Protein AF-A0A350IL59-F1 (afdb_monomer)

pLDDT: mean 95.17, std 7.19, range [57.0, 98.94]

Secondary structure (DSSP, 8-state):
-HHHHHHHHHHHHHHHHSTTSHHHHHHHHHHHHHHHHTT-HHHHHHHHHHHHHH-S-HHHHHHHHHHHHHHHHHTT-HHHHHHHHHHHHHH-TT-TTHHHHHHHHHHHHHHHHT-HHHHHHHHHHHHHH-TTSHHHHHHHHHHHHHHH--

Solvent-accessible surface area (backbone atoms only — not comparable to full-atom values): 7509 Å² total; per-residue (Å²): 112,72,68,61,53,57,49,45,56,51,25,54,51,44,25,67,77,35,53,79,41,74,67,8,44,52,23,36,49,53,48,18,52,49,26,49,74,68,70,36,49,69,62,15,35,56,39,24,52,49,41,39,70,62,48,87,48,64,61,58,18,31,42,24,35,38,53,39,16,52,47,24,50,74,68,66,37,32,69,60,14,37,58,34,20,49,51,30,58,73,75,34,72,82,36,84,66,43,26,56,52,23,43,53,51,32,19,49,28,27,46,77,71,65,43,51,67,62,15,42,54,40,24,52,54,44,30,73,76,37,53,84,46,74,61,11,47,50,26,48,54,52,38,55,53,61,67,70,76,110

Radius of gyration: 16.96 Å; Cα contacts (8 Å, |Δi|>4): 200; chains: 1; bounding box: 43×30×46 Å

Mean predicted aligned error: 3.56 Å

Foldseek 3Di:
DVVLVVLLVVLVVQCVVPVQDPSNLVSLQSNLVVCVVVLVLVSNLVSLVSQLVRYPDLLSNLVSLLSNLVSCVVVLVLVSSLVSLVCCVVPPVPNVPSNLSSLLSNLVSCVSVVVNVSSLVSLVVSCVVCVPDPSNVSSVVSNVVSVVVD

Structure (mmCIF, N/CA/C/O backbone):
data_AF-A0A350IL59-F1
#
_entry.id   AF-A0A350IL59-F1
#
loop_
_atom_site.group_PDB
_atom_site.id
_atom_site.type_symbol
_atom_site.label_atom_id
_atom_site.label_alt_id
_atom_site.label_comp_id
_atom_site.label_asym_id
_atom_site.label_entity_id
_atom_site.label_seq_id
_atom_site.pdbx_PDB_ins_code
_atom_site.Cartn_x
_atom_site.Cartn_y
_atom_site.Cartn_z
_atom_site.occupancy
_atom_site.B_iso_or_equiv
_atom_site.auth_seq_id
_atom_site.auth_comp_id
_atom_site.auth_asym_id
_atom_site.auth_atom_id
_atom_site.pdbx_PDB_model_num
ATOM 1 N N . MET A 1 1 ? 22.491 15.090 -8.558 1.00 58.50 1 MET A N 1
ATOM 2 C CA . MET A 1 1 ? 21.397 15.292 -9.540 1.00 58.50 1 MET A CA 1
ATOM 3 C C . MET A 1 1 ? 21.700 14.652 -10.894 1.00 58.50 1 MET A C 1
ATOM 5 O O . MET A 1 1 ? 20.841 13.929 -11.378 1.00 58.50 1 MET A O 1
ATOM 9 N N . ASN A 1 2 ? 22.893 14.837 -11.480 1.00 63.28 2 ASN A N 1
ATOM 10 C CA . ASN A 1 2 ? 23.221 14.28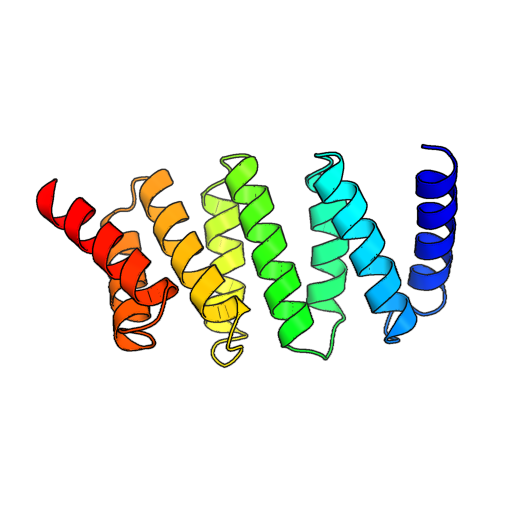0 -12.804 1.00 63.28 2 ASN A CA 1
ATOM 11 C C . ASN A 1 2 ? 23.242 12.732 -12.841 1.00 63.28 2 ASN A C 1
ATOM 13 O O . ASN A 1 2 ? 22.681 12.118 -13.745 1.00 63.28 2 ASN A O 1
ATOM 17 N N . ASP A 1 3 ? 23.787 12.093 -11.801 1.00 71.25 3 ASP A N 1
ATOM 18 C CA . ASP A 1 3 ? 23.877 10.623 -11.738 1.00 71.25 3 ASP A CA 1
ATOM 19 C C . ASP A 1 3 ? 22.516 9.945 -11.530 1.00 71.25 3 ASP A C 1
ATOM 21 O O . ASP A 1 3 ? 22.265 8.855 -12.046 1.00 71.25 3 ASP A O 1
ATOM 25 N N . THR A 1 4 ? 21.601 10.607 -10.815 1.00 75.12 4 THR A N 1
ATOM 26 C CA . THR A 1 4 ? 20.247 10.101 -10.548 1.00 75.12 4 THR A CA 1
ATOM 27 C C . THR A 1 4 ? 19.398 10.086 -11.817 1.00 75.12 4 THR A C 1
ATOM 29 O O . THR A 1 4 ? 18.714 9.100 -12.077 1.00 75.12 4 THR A O 1
ATOM 32 N N . LEU A 1 5 ? 19.474 11.143 -12.635 1.00 73.56 5 LEU A N 1
ATOM 33 C CA . LEU A 1 5 ? 18.749 11.220 -13.907 1.00 73.56 5 LEU A CA 1
ATOM 34 C C . LEU A 1 5 ? 19.283 10.197 -14.914 1.00 73.56 5 LEU A C 1
ATOM 36 O O . LEU A 1 5 ? 18.502 9.432 -15.477 1.00 73.56 5 LEU A O 1
ATOM 40 N N . ARG A 1 6 ? 20.613 10.088 -15.044 1.00 77.38 6 ARG A N 1
ATOM 41 C CA . ARG A 1 6 ? 21.250 9.075 -15.901 1.00 77.38 6 ARG A CA 1
ATOM 42 C C . ARG A 1 6 ? 20.878 7.647 -15.489 1.00 77.38 6 ARG A C 1
ATOM 44 O O . ARG A 1 6 ? 20.658 6.795 -16.346 1.00 77.38 6 ARG A O 1
ATOM 51 N N . SER A 1 7 ? 20.767 7.391 -14.185 1.00 84.69 7 SER A N 1
ATOM 52 C CA . SER A 1 7 ? 20.328 6.091 -13.665 1.00 84.69 7 SER A CA 1
ATOM 53 C C . SER A 1 7 ? 18.871 5.786 -14.021 1.00 84.69 7 SER A C 1
ATOM 55 O O . SER A 1 7 ? 18.546 4.647 -14.347 1.00 84.69 7 SER A O 1
ATOM 57 N N . ILE A 1 8 ? 17.988 6.789 -14.003 1.00 92.81 8 ILE A N 1
ATOM 58 C CA . ILE A 1 8 ? 16.568 6.603 -14.324 1.00 92.81 8 ILE A CA 1
ATOM 59 C C . ILE A 1 8 ? 16.342 6.278 -15.795 1.00 92.81 8 ILE A C 1
ATOM 61 O O . ILE A 1 8 ? 15.519 5.414 -16.094 1.00 92.81 8 ILE A O 1
ATOM 65 N N . ASP A 1 9 ? 17.079 6.903 -16.709 1.00 93.50 9 ASP A N 1
ATOM 66 C CA . ASP A 1 9 ? 16.957 6.581 -18.133 1.00 93.50 9 ASP A CA 1
ATOM 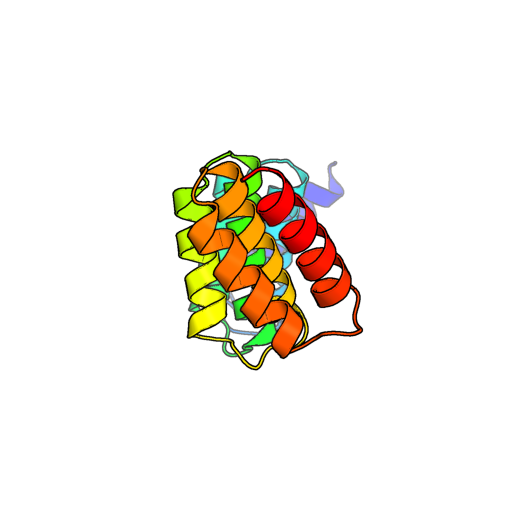67 C C . ASP A 1 9 ? 17.441 5.159 -18.438 1.00 93.50 9 ASP A C 1
ATOM 69 O O . ASP A 1 9 ? 16.785 4.436 -19.192 1.00 93.50 9 ASP A O 1
ATOM 73 N N . LEU A 1 10 ? 18.507 4.706 -17.768 1.00 94.81 10 LEU A N 1
ATOM 74 C CA . LEU A 1 10 ? 18.943 3.312 -17.845 1.00 94.81 10 LEU A CA 1
ATOM 75 C C . LEU A 1 10 ? 17.872 2.354 -17.305 1.00 94.81 10 LEU A C 1
ATOM 77 O O . LEU A 1 10 ? 17.539 1.371 -17.965 1.00 94.81 10 LEU A O 1
ATOM 81 N N . TYR A 1 11 ? 17.282 2.645 -16.142 1.00 96.69 11 TYR A N 1
ATOM 82 C CA . TYR A 1 11 ? 16.212 1.808 -15.597 1.00 96.69 11 TYR A CA 1
ATOM 83 C C . TYR A 1 11 ? 14.984 1.765 -16.512 1.00 96.69 11 TYR A C 1
ATOM 85 O O . TYR A 1 11 ? 14.384 0.703 -16.669 1.00 96.69 11 TYR A O 1
ATOM 93 N N . LYS A 1 12 ? 14.625 2.880 -17.161 1.00 96.75 12 LYS A N 1
ATOM 94 C CA . LYS A 1 12 ? 13.539 2.916 -18.155 1.00 96.75 12 LYS A CA 1
ATOM 95 C C . LYS A 1 12 ? 13.836 2.043 -19.370 1.00 96.75 12 LYS A C 1
ATOM 97 O O . LYS A 1 12 ? 12.916 1.414 -19.881 1.00 96.75 12 LYS A O 1
ATOM 102 N N . ALA A 1 13 ? 15.079 2.008 -19.848 1.00 97.00 13 ALA A N 1
ATOM 103 C CA . ALA A 1 13 ? 15.464 1.122 -20.944 1.00 97.00 13 ALA A CA 1
ATOM 104 C C . ALA A 1 13 ? 15.321 -0.351 -20.527 1.00 97.00 13 ALA A C 1
ATOM 106 O O . ALA A 1 13 ? 14.590 -1.103 -21.168 1.00 97.00 13 ALA A O 1
ATOM 107 N N . VAL A 1 14 ? 15.902 -0.725 -19.381 1.00 97.25 14 VAL A N 1
ATOM 108 C CA . VAL A 1 14 ? 15.857 -2.099 -18.851 1.00 97.25 14 VAL A CA 1
ATOM 109 C C . VAL A 1 14 ? 14.423 -2.571 -18.593 1.00 97.25 14 VAL A C 1
ATOM 111 O O . VAL A 1 14 ? 14.071 -3.695 -18.943 1.00 97.25 14 VAL A O 1
ATOM 114 N N . SER A 1 15 ? 13.564 -1.724 -18.017 1.00 96.69 15 SER A N 1
ATOM 115 C CA . SER A 1 15 ? 12.172 -2.093 -17.726 1.00 96.69 15 SER A CA 1
ATOM 116 C C . SER A 1 15 ? 11.301 -2.251 -18.975 1.00 96.69 15 SER A C 1
ATOM 118 O O . SER A 1 15 ? 10.257 -2.902 -18.905 1.00 96.69 15 SER A O 1
ATOM 120 N N . ARG A 1 16 ? 11.703 -1.660 -20.108 1.00 96.31 16 ARG A N 1
ATOM 121 C CA . ARG A 1 16 ? 11.040 -1.826 -21.410 1.00 96.31 16 ARG A CA 1
ATOM 122 C C . ARG A 1 16 ? 11.542 -3.053 -22.155 1.00 96.31 16 ARG A C 1
ATOM 124 O O . ARG A 1 16 ? 10.736 -3.739 -22.768 1.00 96.31 16 ARG A O 1
ATOM 131 N N . GLU A 1 17 ? 12.843 -3.312 -22.102 1.00 97.56 17 GLU A N 1
ATOM 132 C CA . GLU A 1 17 ? 13.470 -4.429 -22.810 1.00 97.56 17 GLU A CA 1
ATOM 133 C C . GLU A 1 17 ? 13.192 -5.775 -22.125 1.00 97.56 17 GLU A C 1
ATOM 135 O O . GLU A 1 17 ? 12.954 -6.773 -22.799 1.00 97.56 17 GLU A O 1
ATOM 140 N N . PHE A 1 18 ? 13.125 -5.796 -20.788 1.00 96.00 18 PHE A N 1
ATOM 141 C CA . PHE A 1 18 ? 12.973 -7.029 -20.006 1.00 96.00 18 PHE A CA 1
ATOM 142 C C . PHE A 1 18 ? 11.792 -6.995 -19.016 1.00 96.00 18 PHE A C 1
ATOM 144 O O . PHE A 1 18 ? 11.980 -7.316 -17.838 1.00 96.00 18 PHE A O 1
ATOM 151 N N . PRO A 1 19 ? 10.570 -6.629 -19.445 1.00 94.50 19 PRO A N 1
ATOM 152 C CA . PRO A 1 19 ? 9.501 -6.116 -18.579 1.00 94.50 19 PRO A CA 1
ATOM 153 C C . P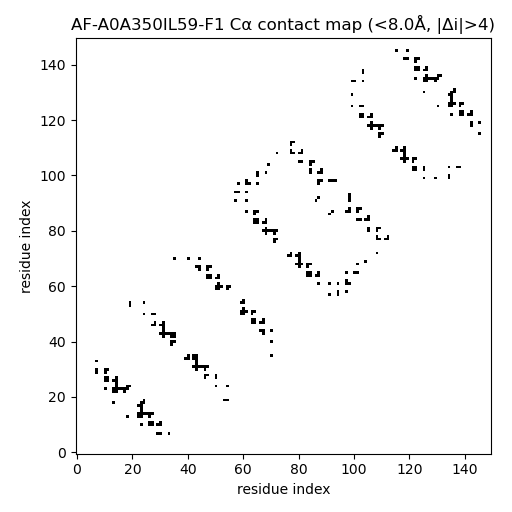RO A 1 19 ? 9.051 -7.050 -17.451 1.00 94.50 19 PRO A C 1
ATOM 155 O O . PRO A 1 19 ? 8.682 -6.559 -16.388 1.00 94.50 19 PRO A O 1
ATOM 158 N N . THR A 1 20 ? 9.094 -8.365 -17.658 1.00 94.81 20 THR A N 1
ATOM 159 C CA . THR A 1 20 ? 8.640 -9.381 -16.690 1.00 94.81 20 THR A CA 1
ATOM 160 C C . THR A 1 20 ? 9.786 -10.135 -16.017 1.00 94.81 20 THR A C 1
ATOM 162 O O . THR A 1 20 ? 9.552 -11.005 -15.184 1.00 94.81 20 THR A O 1
ATOM 165 N N . THR A 1 21 ? 11.037 -9.821 -16.363 1.00 96.81 21 THR A N 1
ATOM 166 C CA . THR A 1 21 ? 12.206 -10.445 -15.729 1.00 96.81 21 THR A CA 1
ATOM 167 C C . THR A 1 21 ? 12.496 -9.793 -14.375 1.00 96.81 21 THR A C 1
ATOM 169 O O . THR A 1 21 ? 12.180 -8.613 -14.197 1.00 96.81 21 THR A O 1
ATOM 172 N N . PRO A 1 22 ? 13.204 -10.470 -13.452 1.00 96.31 22 PRO A N 1
ATOM 173 C CA . PRO A 1 22 ? 13.635 -9.852 -12.197 1.00 96.31 22 PRO A CA 1
ATOM 174 C C . PRO A 1 22 ? 14.388 -8.524 -12.391 1.00 96.31 22 PRO A C 1
ATOM 176 O O . PRO A 1 22 ? 14.200 -7.586 -11.616 1.00 96.31 22 PRO A O 1
ATOM 179 N N . TYR A 1 23 ? 15.187 -8.397 -13.458 1.00 94.81 23 TYR A N 1
ATOM 180 C CA . TYR A 1 23 ? 15.905 -7.162 -13.784 1.00 94.81 23 TYR A CA 1
ATOM 181 C C . TYR A 1 23 ? 14.964 -6.027 -14.198 1.00 94.81 23 TYR A C 1
ATOM 183 O O . TYR A 1 23 ? 15.116 -4.903 -13.719 1.00 94.81 23 TYR A O 1
ATOM 191 N N . GLY A 1 24 ? 13.978 -6.306 -15.055 1.00 97.56 24 GLY A N 1
ATOM 192 C CA . GLY A 1 24 ? 13.007 -5.302 -15.492 1.00 97.56 24 GLY A CA 1
ATOM 193 C C . GLY A 1 24 ? 12.038 -4.892 -14.390 1.00 97.56 24 GLY A C 1
ATOM 194 O O . GLY A 1 24 ? 11.755 -3.701 -14.254 1.00 97.56 24 GLY A O 1
ATOM 195 N N . LEU A 1 25 ? 11.602 -5.841 -13.555 1.00 97.94 25 LEU A N 1
ATOM 196 C CA . LEU A 1 25 ? 10.790 -5.568 -12.368 1.00 97.94 25 LEU A CA 1
ATOM 197 C C . LEU A 1 25 ? 11.562 -4.695 -11.370 1.00 97.94 25 LEU A C 1
ATOM 199 O O . LEU A 1 25 ? 11.060 -3.654 -10.946 1.00 97.94 25 LEU A O 1
ATOM 203 N N . ASN A 1 26 ? 12.818 -5.040 -11.064 1.00 96.94 26 ASN A N 1
ATOM 204 C CA . ASN A 1 26 ? 13.659 -4.232 -10.178 1.00 96.94 26 ASN A CA 1
ATOM 205 C C . ASN A 1 26 ? 13.915 -2.828 -10.747 1.00 96.94 26 ASN A C 1
ATOM 207 O O . ASN A 1 26 ? 13.816 -1.836 -10.025 1.00 96.94 26 ASN A O 1
ATOM 211 N N . ALA A 1 27 ? 14.207 -2.725 -12.046 1.00 97.94 27 ALA A N 1
ATOM 212 C CA . ALA A 1 27 ? 14.391 -1.442 -12.712 1.00 97.94 27 ALA A CA 1
ATOM 213 C C . ALA A 1 27 ? 13.123 -0.582 -12.618 1.00 97.94 27 ALA A C 1
ATOM 215 O O . ALA A 1 27 ? 13.198 0.584 -12.234 1.00 97.94 27 ALA A O 1
ATOM 216 N N . ARG A 1 28 ? 11.947 -1.161 -12.881 1.00 98.25 28 ARG A N 1
ATOM 217 C CA . ARG A 1 28 ? 10.661 -0.465 -12.753 1.00 98.25 28 ARG A CA 1
ATOM 218 C C . ARG A 1 28 ? 10.382 -0.017 -11.323 1.00 98.25 28 ARG A C 1
ATOM 220 O O . ARG A 1 28 ? 9.988 1.127 -11.113 1.00 98.25 28 ARG A O 1
ATOM 227 N N . TYR A 1 29 ? 10.674 -0.861 -10.340 1.00 98.19 29 TYR A N 1
ATOM 228 C CA . TYR A 1 29 ? 10.551 -0.509 -8.928 1.00 98.19 29 TYR A CA 1
ATOM 229 C C . TYR A 1 29 ? 11.424 0.698 -8.564 1.00 98.19 29 TYR A C 1
ATOM 231 O O . TYR A 1 29 ? 10.960 1.636 -7.917 1.00 98.19 29 TYR A O 1
ATOM 239 N N . LYS A 1 30 ? 12.669 0.748 -9.054 1.00 97.69 30 LYS A N 1
ATOM 240 C CA . LYS A 1 30 ? 13.554 1.907 -8.852 1.00 97.69 30 LYS A CA 1
ATOM 241 C C . LYS A 1 30 ? 13.013 3.187 -9.494 1.00 97.69 30 LYS A C 1
ATOM 243 O O . LYS A 1 30 ? 13.154 4.257 -8.903 1.0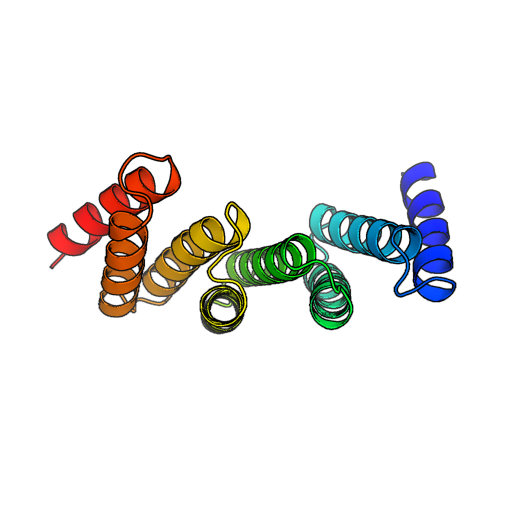0 97.69 30 LYS A O 1
ATOM 248 N N . ILE A 1 31 ? 12.364 3.094 -10.657 1.00 98.19 31 ILE A N 1
ATOM 249 C CA . ILE A 1 31 ? 11.686 4.235 -11.296 1.00 98.19 31 ILE A CA 1
ATOM 250 C C . ILE A 1 31 ? 10.513 4.713 -10.428 1.00 98.19 31 ILE A C 1
ATOM 252 O O . ILE A 1 31 ? 10.413 5.905 -10.138 1.00 98.19 31 ILE A O 1
ATOM 256 N N . ALA A 1 32 ? 9.669 3.792 -9.955 1.00 98.25 32 ALA A N 1
ATOM 257 C CA . ALA A 1 32 ? 8.535 4.106 -9.088 1.00 98.25 32 ALA A CA 1
ATOM 258 C C . ALA A 1 32 ? 8.987 4.794 -7.787 1.00 98.25 32 ALA A C 1
ATOM 260 O O . ALA A 1 32 ? 8.451 5.832 -7.392 1.00 98.25 32 ALA A O 1
ATOM 261 N N . MET A 1 33 ? 10.046 4.274 -7.160 1.00 97.69 33 MET A N 1
ATOM 262 C CA . MET A 1 33 ? 10.634 4.841 -5.946 1.00 97.69 33 MET A CA 1
ATOM 263 C C . MET A 1 33 ? 11.263 6.215 -6.176 1.00 97.69 33 MET A C 1
ATOM 265 O O . MET A 1 33 ? 11.151 7.090 -5.312 1.00 97.69 33 MET A O 1
ATOM 269 N N . TYR A 1 34 ? 11.881 6.443 -7.335 1.00 96.81 34 TYR A N 1
ATOM 270 C CA . TYR A 1 34 ? 12.368 7.765 -7.716 1.00 96.81 34 TYR A CA 1
ATOM 271 C C . TYR A 1 34 ? 11.219 8.765 -7.836 1.00 96.81 34 TYR A C 1
ATOM 273 O O . TYR A 1 34 ? 11.283 9.829 -7.220 1.00 96.81 34 TYR A O 1
ATOM 281 N N . TYR A 1 35 ? 10.146 8.417 -8.550 1.00 97.94 35 TYR A N 1
ATOM 282 C CA . TYR A 1 35 ? 8.979 9.291 -8.664 1.00 97.94 35 TYR A CA 1
ATOM 283 C C . TYR A 1 35 ? 8.351 9.582 -7.300 1.00 97.94 35 TYR A C 1
ATOM 285 O O . TYR A 1 35 ? 8.093 10.742 -6.984 1.00 97.94 35 TYR A O 1
ATOM 293 N N . ARG A 1 36 ? 8.209 8.565 -6.441 1.00 97.44 36 ARG A N 1
ATOM 294 C CA . ARG A 1 36 ? 7.721 8.729 -5.064 1.00 97.44 36 ARG A CA 1
ATOM 295 C C . ARG A 1 36 ? 8.595 9.696 -4.262 1.00 97.44 36 ARG A C 1
ATOM 297 O O . ARG A 1 36 ? 8.070 10.549 -3.556 1.00 97.44 36 ARG A O 1
ATOM 304 N N . SER A 1 37 ? 9.917 9.567 -4.365 1.00 96.25 37 SER A N 1
ATOM 305 C CA . SER A 1 37 ? 10.872 10.393 -3.608 1.00 96.25 37 SER A CA 1
ATOM 306 C C . SER A 1 37 ? 10.908 11.850 -4.076 1.00 96.25 37 SER A C 1
ATOM 308 O O . SER A 1 37 ? 11.291 12.722 -3.307 1.00 96.25 37 SER A O 1
ATOM 310 N N . ASN A 1 38 ? 10.476 12.116 -5.311 1.00 95.94 38 ASN A N 1
ATOM 311 C CA . ASN A 1 38 ? 10.342 13.461 -5.875 1.00 95.94 38 ASN A CA 1
ATOM 312 C C . ASN A 1 38 ? 8.894 13.985 -5.812 1.00 95.94 38 ASN A C 1
ATOM 314 O O . ASN A 1 38 ? 8.554 14.923 -6.527 1.00 95.94 38 ASN A O 1
ATOM 318 N N . SER A 1 39 ? 8.029 13.365 -4.999 1.00 96.94 39 SER A N 1
ATOM 319 C CA . SER A 1 39 ? 6.608 13.727 -4.854 1.00 96.94 39 SER A CA 1
ATOM 320 C C . SER A 1 39 ? 5.805 13.697 -6.164 1.00 96.94 39 SER A C 1
ATOM 322 O O . SER A 1 39 ? 4.733 14.285 -6.266 1.00 96.94 39 SER A O 1
ATOM 324 N N . MET A 1 40 ? 6.285 12.972 -7.177 1.00 98.12 40 MET A N 1
ATOM 325 C CA . MET A 1 40 ? 5.591 12.763 -8.448 1.00 98.12 40 MET A CA 1
ATOM 326 C C . MET A 1 40 ? 4.610 11.593 -8.300 1.00 98.12 40 MET A C 1
ATOM 328 O O . MET A 1 40 ? 4.824 10.511 -8.850 1.00 98.12 40 MET A O 1
ATOM 332 N N . HIS A 1 41 ? 3.559 11.788 -7.499 1.00 98.31 41 HIS A N 1
ATOM 333 C CA . HIS A 1 41 ? 2.680 10.710 -7.035 1.00 98.31 41 HIS A CA 1
ATOM 334 C C . HIS A 1 41 ? 1.996 9.946 -8.178 1.00 98.31 41 HIS A C 1
ATOM 336 O O . HIS A 1 41 ? 2.028 8.719 -8.174 1.00 98.31 41 HIS A O 1
ATOM 342 N N . ASP A 1 42 ? 1.473 10.634 -9.198 1.00 98.44 42 ASP A N 1
ATOM 343 C CA . ASP A 1 42 ? 0.839 9.979 -10.355 1.00 98.44 42 ASP A CA 1
ATOM 344 C C . ASP A 1 42 ? 1.813 9.099 -11.144 1.00 98.44 42 ASP A C 1
ATOM 346 O O . ASP A 1 42 ? 1.485 7.980 -11.534 1.00 98.44 42 ASP A O 1
ATOM 350 N N . SER A 1 43 ? 3.041 9.583 -11.348 1.00 98.44 43 SER A N 1
ATOM 351 C CA . SER A 1 43 ? 4.073 8.813 -12.051 1.00 98.44 43 SER A CA 1
ATOM 352 C C . SER A 1 43 ? 4.512 7.601 -11.231 1.00 98.44 43 SER A C 1
ATOM 354 O O . SER A 1 43 ? 4.700 6.522 -11.783 1.00 98.44 43 SER A O 1
ATOM 356 N N . ALA A 1 44 ? 4.627 7.752 -9.910 1.00 98.75 44 ALA A N 1
ATOM 357 C CA . ALA A 1 44 ? 4.939 6.644 -9.016 1.00 98.75 44 ALA A CA 1
ATOM 358 C C . ALA A 1 44 ? 3.832 5.582 -9.026 1.00 98.75 44 ALA A C 1
ATOM 360 O O . ALA A 1 44 ? 4.131 4.402 -9.203 1.00 98.75 44 ALA A O 1
ATOM 361 N N . ARG A 1 45 ? 2.563 5.998 -8.899 1.00 98.75 45 ARG A N 1
ATOM 362 C CA . ARG A 1 45 ? 1.404 5.098 -8.957 1.00 98.75 45 ARG A CA 1
ATOM 363 C C . ARG A 1 45 ? 1.373 4.306 -10.252 1.00 98.75 45 ARG A C 1
ATOM 365 O O . ARG A 1 45 ? 1.306 3.089 -10.185 1.00 98.75 45 ARG A O 1
ATOM 372 N N . LYS A 1 46 ? 1.537 4.963 -11.404 1.00 98.69 46 LYS A N 1
ATOM 373 C CA . LYS A 1 46 ? 1.539 4.289 -12.710 1.00 98.69 46 LYS A CA 1
ATOM 374 C C . LYS A 1 46 ? 2.584 3.173 -12.805 1.00 98.69 46 LYS A C 1
ATOM 376 O O . LYS A 1 46 ? 2.311 2.112 -13.356 1.00 98.69 46 LYS A O 1
ATOM 381 N N . GLU A 1 47 ? 3.787 3.392 -12.278 1.00 98.69 47 GLU A N 1
ATOM 382 C CA . GLU A 1 47 ? 4.832 2.363 -12.306 1.00 98.69 47 GLU A CA 1
ATOM 383 C C . GLU A 1 47 ? 4.553 1.218 -11.320 1.00 98.69 47 GLU A C 1
ATOM 385 O O . GLU A 1 47 ? 4.786 0.056 -11.659 1.00 98.69 47 GLU A O 1
ATOM 390 N N . PHE A 1 48 ? 4.004 1.515 -10.136 1.00 98.81 48 PHE A N 1
ATOM 391 C CA . PHE A 1 48 ? 3.550 0.488 -9.194 1.00 98.81 48 PHE A CA 1
ATOM 392 C C . PHE A 1 48 ? 2.335 -0.298 -9.711 1.00 98.81 48 PHE A C 1
ATOM 394 O O . PHE A 1 48 ? 2.253 -1.496 -9.467 1.00 98.81 48 PHE A O 1
ATOM 401 N N . GLU A 1 49 ? 1.421 0.328 -10.456 1.00 98.69 49 GLU A N 1
ATOM 402 C CA . GLU A 1 49 ? 0.262 -0.339 -11.071 1.00 98.69 49 GLU A CA 1
ATOM 403 C C . GLU A 1 49 ? 0.714 -1.378 -12.096 1.00 98.69 49 GLU A C 1
ATOM 405 O O . GLU A 1 49 ? 0.188 -2.487 -12.156 1.00 98.69 49 GLU A O 1
ATOM 410 N N . ILE A 1 50 ? 1.743 -1.046 -12.879 1.00 98.31 50 ILE A N 1
ATOM 411 C CA . ILE A 1 50 ? 2.342 -2.009 -13.799 1.00 98.31 50 ILE A CA 1
ATOM 412 C C . ILE A 1 50 ? 2.965 -3.161 -13.004 1.00 98.31 50 ILE A C 1
ATOM 414 O O . ILE A 1 50 ? 2.702 -4.315 -13.329 1.00 98.31 50 ILE A O 1
ATOM 418 N N . LEU A 1 51 ? 3.750 -2.877 -11.956 1.00 98.50 51 LEU A N 1
ATOM 419 C CA . LEU A 1 51 ? 4.372 -3.915 -11.123 1.00 98.50 51 LEU A CA 1
ATOM 420 C C . LEU A 1 51 ? 3.347 -4.856 -10.488 1.00 98.50 51 LEU A C 1
ATOM 422 O O . LEU A 1 51 ? 3.520 -6.070 -10.574 1.00 98.50 51 LEU A O 1
ATOM 426 N N . SER A 1 52 ? 2.274 -4.323 -9.902 1.00 98.19 52 SER A N 1
ATOM 427 C CA . SER A 1 52 ? 1.226 -5.143 -9.289 1.00 98.19 52 SER A CA 1
ATOM 428 C C . SER A 1 52 ? 0.452 -5.978 -10.308 1.00 98.19 52 SER A C 1
ATOM 430 O O . SER A 1 52 ? -0.065 -7.034 -9.953 1.00 98.19 52 SER A O 1
ATOM 432 N N . SER A 1 53 ? 0.388 -5.535 -11.568 1.00 97.81 53 SER A N 1
ATOM 433 C CA . SER A 1 53 ? -0.284 -6.265 -12.643 1.00 97.81 53 SER A CA 1
ATOM 434 C C . SER A 1 53 ? 0.575 -7.355 -13.285 1.00 97.81 53 SER A C 1
ATOM 436 O O . SER A 1 53 ? 0.006 -8.326 -13.782 1.00 97.81 53 SER A O 1
ATOM 438 N N . ILE A 1 54 ? 1.897 -7.178 -13.371 1.00 97.00 54 ILE A N 1
ATOM 439 C CA . ILE A 1 54 ? 2.771 -8.086 -14.140 1.00 97.00 54 ILE A CA 1
ATOM 440 C C . ILE A 1 54 ? 3.655 -8.981 -13.266 1.00 97.00 54 ILE A C 1
ATOM 442 O O . ILE A 1 54 ? 4.225 -9.944 -13.778 1.00 97.00 54 ILE A O 1
ATOM 446 N N . SER A 1 55 ? 3.815 -8.658 -11.981 1.00 95.50 55 SER A N 1
ATOM 447 C CA . SER A 1 55 ? 4.603 -9.471 -11.055 1.00 95.50 55 SER A CA 1
ATOM 448 C C . SER A 1 55 ? 3.913 -10.807 -10.783 1.00 95.50 55 SER A C 1
ATOM 450 O O . SER A 1 55 ? 2.731 -10.846 -10.458 1.00 95.50 55 SER A O 1
ATOM 452 N N . GLN A 1 56 ? 4.674 -11.899 -10.871 1.00 96.44 56 GLN A N 1
ATOM 453 C CA . GLN A 1 56 ? 4.258 -13.219 -10.374 1.00 96.44 56 GLN A CA 1
ATOM 454 C C . GLN A 1 56 ? 4.644 -13.434 -8.903 1.00 96.44 56 GLN A C 1
ATOM 456 O O . GLN A 1 56 ? 4.206 -14.397 -8.282 1.00 96.44 56 GLN A O 1
ATOM 461 N N . ASP A 1 57 ? 5.471 -12.543 -8.356 1.00 96.69 57 ASP A N 1
ATOM 462 C CA . ASP A 1 57 ? 5.812 -12.505 -6.942 1.00 96.69 57 ASP A CA 1
ATOM 463 C C . ASP A 1 57 ? 4.721 -11.733 -6.185 1.00 96.69 57 ASP A C 1
ATOM 465 O O . ASP A 1 57 ? 4.512 -10.534 -6.425 1.00 96.69 57 ASP A O 1
ATOM 469 N N . ASN A 1 58 ? 4.022 -12.446 -5.298 1.00 97.88 58 ASN A N 1
ATOM 470 C CA . ASN A 1 58 ? 2.934 -11.912 -4.484 1.00 97.88 58 ASN A CA 1
ATOM 471 C C . ASN A 1 58 ? 3.411 -10.818 -3.525 1.00 97.88 58 ASN A C 1
ATOM 473 O O . ASN A 1 58 ? 2.667 -9.863 -3.305 1.00 97.88 58 ASN A O 1
ATOM 477 N N . ASP A 1 59 ? 4.630 -10.918 -2.989 1.00 98.19 59 ASP A N 1
ATOM 478 C CA . ASP A 1 59 ? 5.181 -9.903 -2.092 1.00 98.19 59 ASP A CA 1
ATOM 479 C C . ASP A 1 59 ? 5.374 -8.585 -2.838 1.00 98.19 59 ASP A C 1
ATOM 481 O O . ASP A 1 59 ? 4.893 -7.544 -2.391 1.00 98.19 59 ASP A O 1
ATOM 485 N N . LEU A 1 60 ? 5.981 -8.626 -4.028 1.00 98.38 60 LEU A N 1
ATOM 486 C CA . LEU A 1 60 ? 6.170 -7.432 -4.855 1.00 98.38 60 LEU A CA 1
ATOM 487 C C . LEU A 1 60 ? 4.835 -6.840 -5.337 1.00 98.38 60 LEU A C 1
ATOM 489 O O . LEU A 1 60 ? 4.687 -5.615 -5.423 1.00 98.38 60 LEU A O 1
ATOM 493 N N . ALA A 1 61 ? 3.854 -7.687 -5.658 1.00 98.56 61 ALA A N 1
ATOM 494 C CA . ALA A 1 61 ? 2.535 -7.229 -6.081 1.00 98.56 61 ALA A CA 1
ATOM 495 C C . ALA A 1 61 ? 1.774 -6.542 -4.934 1.00 98.56 61 ALA A C 1
ATOM 497 O O . ALA A 1 61 ? 1.233 -5.445 -5.122 1.00 98.56 61 ALA A O 1
ATOM 498 N N . ALA A 1 62 ? 1.783 -7.143 -3.741 1.00 98.69 62 ALA A N 1
ATOM 499 C CA . ALA A 1 62 ? 1.178 -6.583 -2.537 1.00 98.69 62 ALA A CA 1
ATOM 500 C C . ALA A 1 62 ? 1.890 -5.300 -2.082 1.00 98.69 62 ALA A C 1
ATOM 502 O O . ALA A 1 62 ? 1.221 -4.314 -1.773 1.00 98.69 62 ALA A O 1
ATOM 503 N N . GLU A 1 63 ? 3.227 -5.264 -2.121 1.00 98.75 63 GLU A N 1
ATOM 504 C CA . GLU A 1 63 ? 4.016 -4.058 -1.856 1.00 98.75 63 GLU A CA 1
ATOM 505 C C . GLU A 1 63 ? 3.612 -2.913 -2.783 1.00 98.75 63 GLU A C 1
ATOM 507 O O . GLU A 1 63 ? 3.399 -1.781 -2.345 1.00 98.75 63 GLU A O 1
ATOM 512 N N . SER A 1 64 ? 3.513 -3.197 -4.080 1.00 98.81 64 SER A N 1
ATOM 513 C CA . SER A 1 64 ? 3.199 -2.183 -5.084 1.00 98.81 64 SER A CA 1
ATOM 514 C C . SER A 1 64 ? 1.817 -1.574 -4.838 1.00 98.81 64 SER A C 1
ATOM 516 O O . SER A 1 64 ? 1.671 -0.352 -4.868 1.00 98.81 64 SER A O 1
ATOM 518 N N . LEU A 1 65 ? 0.820 -2.398 -4.508 1.00 98.88 65 LEU A N 1
ATOM 519 C CA . LEU A 1 65 ? -0.516 -1.931 -4.122 1.00 98.88 65 LEU A CA 1
ATOM 520 C C . LEU A 1 65 ? -0.504 -1.144 -2.812 1.00 98.88 65 LEU A C 1
ATOM 522 O O . LEU A 1 65 ? -1.080 -0.059 -2.757 1.00 98.88 65 LEU A O 1
ATOM 526 N N . TYR A 1 66 ? 0.201 -1.623 -1.785 1.00 98.81 66 TYR A N 1
ATOM 527 C CA . TYR A 1 66 ? 0.376 -0.879 -0.538 1.00 98.81 66 TYR A CA 1
ATOM 528 C C . TYR A 1 66 ? 0.930 0.530 -0.808 1.00 98.81 66 TYR A C 1
ATOM 530 O O . TYR A 1 66 ? 0.377 1.526 -0.338 1.00 98.81 66 TYR A O 1
ATOM 538 N N . ARG A 1 67 ? 1.974 0.637 -1.641 1.00 98.81 67 ARG A N 1
ATOM 539 C CA . ARG A 1 67 ? 2.593 1.919 -2.009 1.00 98.81 67 ARG A CA 1
ATOM 540 C C . ARG A 1 67 ? 1.655 2.824 -2.804 1.00 98.81 67 ARG A C 1
ATOM 542 O O . ARG A 1 67 ? 1.695 4.037 -2.609 1.00 98.81 67 ARG A O 1
ATOM 549 N N . ILE A 1 68 ? 0.803 2.275 -3.671 1.00 98.88 68 ILE A N 1
A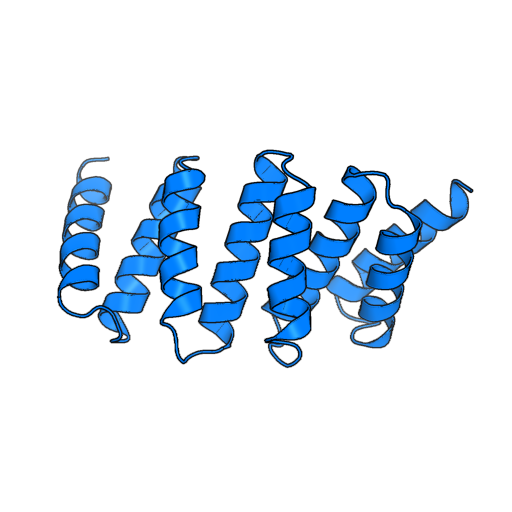TOM 550 C CA . ILE A 1 68 ? -0.251 3.048 -4.353 1.00 98.88 68 ILE A CA 1
ATOM 551 C C . ILE A 1 68 ? -1.239 3.613 -3.326 1.00 98.88 68 ILE A C 1
ATOM 553 O O . ILE A 1 68 ? -1.543 4.806 -3.372 1.00 98.88 68 ILE A O 1
ATOM 557 N N . GLY A 1 69 ? -1.685 2.793 -2.369 1.00 98.81 69 GLY A N 1
ATOM 558 C CA . GLY A 1 69 ? -2.575 3.216 -1.288 1.00 98.81 69 GLY A CA 1
ATOM 559 C C . GLY A 1 69 ? -1.963 4.327 -0.428 1.00 98.81 69 GLY A C 1
ATOM 560 O O . GLY A 1 69 ? -2.613 5.341 -0.184 1.00 98.81 69 GLY A O 1
ATOM 561 N N . GLU A 1 70 ? -0.683 4.215 -0.051 1.00 98.69 70 GLU A N 1
ATOM 562 C CA . GLU A 1 70 ? 0.048 5.280 0.658 1.00 98.69 70 GLU A CA 1
ATOM 563 C C . GLU A 1 70 ? 0.093 6.596 -0.132 1.00 98.69 70 GLU A C 1
ATOM 565 O O . GLU A 1 70 ? -0.013 7.682 0.442 1.00 98.69 70 GLU A O 1
ATOM 570 N N . LEU A 1 71 ? 0.275 6.526 -1.452 1.00 98.88 71 LEU A N 1
ATOM 571 C CA . LEU A 1 71 ? 0.293 7.713 -2.305 1.00 98.88 71 LEU A CA 1
ATOM 572 C C . LEU A 1 71 ? -1.094 8.359 -2.390 1.00 98.88 71 LEU A C 1
ATOM 574 O O . LEU A 1 71 ? -1.191 9.582 -2.364 1.00 98.88 71 LEU A O 1
ATOM 578 N N . TRP A 1 72 ? -2.171 7.572 -2.439 1.00 98.88 72 TRP A N 1
ATOM 579 C CA . TRP A 1 72 ? -3.532 8.113 -2.351 1.00 98.88 72 TRP A CA 1
ATOM 580 C C . TRP A 1 72 ? -3.836 8.732 -0.986 1.00 98.88 72 TRP A C 1
ATOM 582 O O . TRP A 1 72 ? -4.430 9.807 -0.936 1.00 98.88 72 TRP A O 1
ATOM 592 N N . MET A 1 73 ? -3.360 8.126 0.107 1.00 98.69 73 MET A N 1
ATOM 593 C CA . MET A 1 73 ? -3.440 8.716 1.449 1.00 98.69 73 MET A CA 1
ATOM 594 C C . MET A 1 73 ? -2.744 10.082 1.506 1.00 98.69 73 MET A C 1
ATOM 596 O O . MET A 1 73 ? -3.290 11.038 2.053 1.00 98.69 73 MET A O 1
ATOM 600 N N . ARG A 1 74 ? -1.552 10.204 0.909 1.00 98.31 74 ARG A N 1
ATOM 601 C CA . ARG A 1 74 ? -0.816 11.480 0.827 1.00 98.31 74 ARG A CA 1
ATOM 602 C C . ARG A 1 74 ? -1.570 12.558 0.056 1.00 98.31 74 ARG A C 1
ATOM 604 O O . ARG A 1 74 ? -1.482 13.724 0.424 1.00 98.31 74 ARG A O 1
ATOM 611 N N . ASP A 1 75 ? -2.320 12.160 -0.964 1.00 98.44 75 ASP A N 1
ATOM 612 C CA . ASP A 1 75 ? -3.167 13.056 -1.755 1.00 98.44 75 ASP A CA 1
ATOM 613 C C . ASP A 1 75 ? -4.537 13.305 -1.116 1.00 98.44 75 ASP A C 1
ATOM 615 O O . ASP A 1 75 ? -5.395 13.941 -1.724 1.00 98.44 75 ASP A O 1
ATOM 619 N N . THR A 1 76 ? -4.775 12.803 0.101 1.00 98.44 76 THR A N 1
ATOM 620 C CA . THR A 1 76 ? -6.069 12.860 0.801 1.00 98.44 76 THR A CA 1
ATOM 621 C C . THR A 1 76 ? -7.229 12.217 0.032 1.00 98.44 76 THR A C 1
ATOM 623 O O . THR A 1 76 ? -8.400 12.445 0.325 1.00 98.44 76 THR A O 1
ATOM 626 N N . ALA A 1 77 ? -6.910 11.369 -0.948 1.00 98.69 77 ALA A N 1
ATOM 627 C CA . ALA A 1 77 ? -7.869 10.640 -1.764 1.00 98.69 77 ALA A CA 1
ATOM 628 C C . ALA A 1 77 ? -8.269 9.339 -1.054 1.00 98.69 77 ALA A C 1
ATOM 630 O O . ALA A 1 77 ? -7.907 8.242 -1.484 1.00 98.69 77 ALA A O 1
ATOM 631 N N . TRP A 1 78 ? -8.993 9.474 0.060 1.00 98.69 78 TRP A N 1
ATOM 632 C CA . TRP A 1 78 ? -9.312 8.367 0.967 1.00 98.69 78 TRP A CA 1
ATOM 633 C C . TRP A 1 78 ? -10.036 7.215 0.269 1.00 98.69 78 TRP A C 1
ATOM 635 O O . TRP A 1 78 ? -9.660 6.067 0.473 1.00 98.69 78 TRP A O 1
ATOM 645 N N . ASP A 1 79 ? -10.993 7.509 -0.615 1.00 98.81 79 ASP A N 1
ATOM 646 C CA . ASP A 1 79 ? -11.721 6.484 -1.377 1.00 98.81 79 ASP A CA 1
ATOM 647 C C . ASP A 1 79 ? -10.790 5.613 -2.224 1.00 98.81 79 ASP A C 1
ATOM 649 O O . ASP A 1 79 ? -10.839 4.388 -2.156 1.00 98.81 79 ASP A O 1
ATOM 653 N N . LYS A 1 80 ? -9.857 6.235 -2.952 1.00 98.81 80 LYS A N 1
ATOM 654 C CA . LYS A 1 80 ? -8.892 5.506 -3.786 1.00 98.81 80 LYS A CA 1
ATOM 655 C C . LYS A 1 80 ? -7.891 4.713 -2.949 1.00 98.81 80 LYS A C 1
ATOM 657 O O . LYS A 1 80 ? -7.464 3.630 -3.353 1.00 98.81 80 LYS A O 1
ATOM 662 N N . ALA A 1 81 ? -7.507 5.240 -1.785 1.00 98.88 81 ALA A N 1
ATOM 663 C CA . ALA A 1 81 ? -6.669 4.513 -0.839 1.00 98.88 81 ALA A CA 1
ATOM 664 C C . ALA A 1 81 ? -7.390 3.259 -0.322 1.00 98.88 81 ALA A C 1
ATOM 666 O O . ALA A 1 81 ? -6.819 2.170 -0.374 1.00 98.88 81 ALA A O 1
ATOM 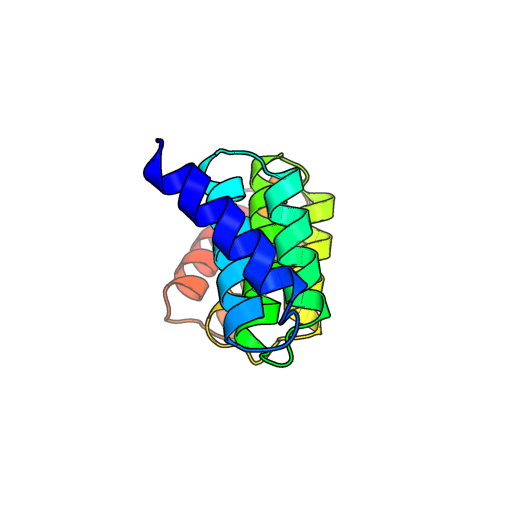667 N N . ILE A 1 82 ? -8.653 3.402 0.095 1.00 98.94 82 ILE A N 1
ATOM 668 C CA . ILE A 1 82 ? -9.518 2.305 0.547 1.00 98.94 82 ILE A CA 1
ATOM 669 C C . ILE A 1 82 ? -9.641 1.238 -0.543 1.00 98.94 82 ILE A C 1
ATOM 671 O O . ILE A 1 82 ? -9.321 0.078 -0.288 1.00 98.94 82 ILE A O 1
ATOM 675 N N . GLU A 1 83 ? -10.027 1.626 -1.763 1.00 98.81 83 GLU A N 1
ATOM 676 C CA . GLU A 1 83 ? -10.132 0.713 -2.909 1.00 98.81 83 GLU A CA 1
ATOM 677 C C . GLU A 1 83 ? -8.830 -0.065 -3.124 1.00 98.81 83 GLU A C 1
ATOM 679 O O . GLU A 1 83 ? -8.848 -1.283 -3.287 1.00 98.81 83 GLU A O 1
ATOM 684 N N . THR A 1 84 ? -7.684 0.616 -3.056 1.00 98.81 84 THR A N 1
ATOM 685 C CA . THR A 1 84 ? -6.379 -0.014 -3.276 1.00 98.81 84 THR A CA 1
ATOM 686 C C . THR A 1 84 ? -6.016 -1.006 -2.168 1.00 98.81 84 THR A C 1
ATOM 688 O O . THR A 1 84 ? -5.587 -2.124 -2.458 1.00 98.81 84 THR A O 1
ATOM 691 N N . PHE A 1 85 ? -6.186 -0.637 -0.895 1.00 98.88 85 PHE A N 1
ATOM 692 C CA . PHE A 1 85 ? -5.858 -1.531 0.218 1.00 98.88 85 PHE A CA 1
ATOM 693 C C . PHE A 1 85 ? -6.809 -2.731 0.305 1.00 98.88 85 PHE A C 1
ATOM 695 O O . PHE A 1 85 ? -6.381 -3.814 0.708 1.00 98.88 85 PHE A O 1
ATOM 702 N N . LEU A 1 86 ? -8.068 -2.585 -0.126 1.00 98.81 86 LEU A N 1
ATOM 703 C CA . LEU A 1 86 ? -8.997 -3.710 -0.253 1.00 98.81 86 LEU A CA 1
ATOM 704 C C . LEU A 1 86 ? -8.492 -4.755 -1.255 1.00 98.81 86 LEU A C 1
ATOM 706 O O . LEU A 1 86 ? -8.602 -5.948 -0.983 1.00 98.81 86 LEU A O 1
ATOM 710 N N . ILE A 1 87 ? -7.836 -4.343 -2.347 1.00 98.69 87 ILE A N 1
ATOM 711 C CA . ILE A 1 87 ? -7.203 -5.293 -3.277 1.00 98.69 87 ILE A CA 1
ATOM 712 C C . ILE A 1 87 ? -6.129 -6.117 -2.554 1.00 98.69 87 ILE A C 1
ATOM 714 O O . ILE A 1 87 ? -6.052 -7.325 -2.774 1.00 98.69 87 ILE A O 1
ATOM 718 N N . VAL A 1 88 ? -5.322 -5.500 -1.679 1.00 98.62 88 VAL A N 1
ATOM 719 C CA . VAL A 1 88 ? -4.321 -6.240 -0.890 1.00 98.62 88 VAL A CA 1
ATOM 720 C C . VAL A 1 88 ? -4.992 -7.231 0.047 1.00 98.62 88 VAL A C 1
ATOM 722 O O . VAL A 1 88 ? -4.628 -8.407 0.055 1.00 98.62 88 VAL A O 1
ATOM 725 N N . LYS A 1 89 ? -6.004 -6.768 0.787 1.00 98.12 89 LYS A N 1
ATOM 726 C CA . LYS A 1 89 ? -6.770 -7.601 1.713 1.00 98.12 89 LYS A CA 1
ATOM 727 C C . LYS A 1 89 ? -7.370 -8.830 1.021 1.00 98.12 89 LYS A C 1
ATOM 729 O O . LYS A 1 89 ? -7.337 -9.917 1.591 1.00 98.12 89 LYS A O 1
ATOM 734 N N . ASP A 1 90 ? -7.913 -8.658 -0.180 1.00 98.12 90 ASP A N 1
ATOM 735 C CA . ASP A 1 90 ? -8.683 -9.705 -0.851 1.00 98.12 90 ASP A CA 1
ATOM 736 C C . ASP A 1 90 ? -7.808 -10.650 -1.689 1.00 98.12 90 ASP A C 1
ATOM 738 O O . ASP A 1 90 ? -8.110 -11.839 -1.785 1.00 98.12 90 ASP A O 1
ATOM 742 N N . LYS A 1 91 ? -6.716 -10.156 -2.291 1.00 98.19 91 LYS A N 1
ATOM 743 C CA . LYS A 1 91 ? -5.851 -10.965 -3.172 1.00 98.19 91 LYS A CA 1
ATOM 744 C C . LYS A 1 91 ? -4.604 -11.520 -2.496 1.00 98.19 91 LYS A C 1
ATOM 746 O O . LYS A 1 91 ? -4.107 -12.556 -2.928 1.00 98.19 91 LYS A O 1
ATOM 751 N N . TYR A 1 92 ? -4.097 -10.854 -1.463 1.00 97.75 92 TYR A N 1
ATOM 752 C CA . TYR A 1 92 ? -2.809 -11.186 -0.851 1.00 97.75 92 TYR A CA 1
ATOM 753 C C . TYR A 1 92 ? -2.901 -11.397 0.672 1.00 97.75 92 TYR A C 1
ATOM 755 O O . TYR A 1 92 ? -2.055 -10.879 1.401 1.00 97.75 92 TYR A O 1
ATOM 763 N N . PRO A 1 93 ? -3.874 -12.182 1.188 1.00 96.75 93 PRO A N 1
ATOM 764 C CA . PRO A 1 93 ? -4.071 -12.354 2.630 1.00 96.75 93 PRO A CA 1
ATOM 765 C C . PRO A 1 93 ? -2.916 -13.061 3.353 1.00 96.75 93 PRO A C 1
ATOM 767 O O . PRO A 1 93 ? -2.805 -12.962 4.569 1.00 96.75 93 PRO A O 1
ATOM 770 N N . ASN A 1 94 ? -2.054 -13.765 2.613 1.00 95.69 94 ASN A N 1
ATOM 771 C CA . ASN A 1 94 ? -0.946 -14.546 3.167 1.00 95.69 94 ASN A CA 1
ATOM 772 C C . ASN A 1 94 ? 0.410 -13.817 3.096 1.00 95.69 94 ASN A C 1
ATOM 774 O O . ASN A 1 94 ? 1.423 -14.402 3.465 1.00 95.69 94 ASN A O 1
ATOM 778 N N . VAL A 1 95 ? 0.458 -12.580 2.584 1.00 97.19 95 VAL A N 1
ATOM 779 C CA . VAL A 1 95 ? 1.711 -11.813 2.484 1.00 97.19 95 VAL A CA 1
ATOM 780 C C . VAL A 1 95 ? 2.030 -11.178 3.835 1.00 97.19 95 VAL A C 1
ATOM 782 O O . VAL A 1 95 ? 1.414 -10.189 4.221 1.00 97.19 95 VAL A O 1
ATOM 785 N N . GLU A 1 96 ? 3.013 -11.730 4.542 1.00 94.38 96 GLU A N 1
ATOM 786 C CA . GLU A 1 96 ? 3.263 -11.458 5.966 1.00 94.38 96 GLU A CA 1
ATOM 787 C C . GLU A 1 96 ? 3.508 -9.982 6.303 1.00 94.38 96 GLU A C 1
ATOM 789 O O . GLU A 1 96 ? 3.105 -9.519 7.367 1.00 94.38 96 GLU A O 1
ATOM 794 N N . VAL A 1 97 ? 4.153 -9.226 5.409 1.00 95.38 97 VAL A N 1
ATOM 795 C CA . VAL A 1 97 ? 4.521 -7.823 5.666 1.00 95.38 97 VAL A CA 1
ATOM 796 C C . VAL A 1 97 ? 3.458 -6.859 5.146 1.00 95.38 97 VAL A C 1
ATOM 798 O O . VAL A 1 97 ? 2.955 -6.006 5.880 1.00 95.38 97 VAL A O 1
ATOM 801 N N . TRP A 1 98 ? 3.104 -6.976 3.868 1.00 97.88 98 TRP A N 1
ATOM 802 C CA . TRP A 1 98 ? 2.277 -5.979 3.186 1.00 97.88 98 TRP A CA 1
ATOM 803 C C . TRP A 1 98 ? 0.789 -6.108 3.493 1.00 97.88 98 TRP A C 1
ATOM 805 O O . TRP A 1 98 ? 0.078 -5.103 3.433 1.00 97.88 98 TRP A O 1
ATOM 815 N N . PHE A 1 99 ? 0.311 -7.298 3.865 1.00 97.75 99 PHE A N 1
ATOM 816 C CA . PHE A 1 99 ? -1.073 -7.492 4.286 1.00 97.75 99 PHE A CA 1
ATOM 817 C C . PHE A 1 99 ? -1.408 -6.738 5.583 1.00 97.75 99 PHE A C 1
ATOM 819 O O . PHE A 1 99 ? -2.290 -5.874 5.533 1.00 97.75 99 PHE A O 1
ATOM 826 N N . PRO A 1 100 ? -0.724 -6.961 6.727 1.00 97.12 100 PRO A N 1
ATOM 827 C CA . PRO A 1 100 ? -1.062 -6.252 7.961 1.00 97.12 100 PRO A CA 1
ATOM 828 C C . PRO A 1 100 ? -0.802 -4.742 7.863 1.00 97.12 100 PRO A C 1
ATOM 830 O O . PRO A 1 100 ? -1.596 -3.959 8.387 1.00 97.12 100 PRO A O 1
ATOM 833 N N . LEU A 1 101 ? 0.233 -4.312 7.127 1.00 97.19 101 LEU A N 1
ATOM 834 C CA . LEU A 1 101 ? 0.469 -2.895 6.818 1.00 97.19 101 LEU A CA 1
ATOM 835 C C . LEU A 1 101 ? -0.693 -2.266 6.036 1.00 97.19 101 LEU A C 1
ATOM 837 O O . LEU A 1 101 ? -1.143 -1.166 6.360 1.00 97.19 101 LEU A O 1
ATOM 841 N N . SER A 1 102 ? -1.202 -2.968 5.020 1.00 98.50 102 SER A N 1
ATOM 842 C CA . SER A 1 102 ? -2.340 -2.493 4.228 1.00 98.50 102 SER A CA 1
ATOM 843 C C . SER A 1 102 ? -3.624 -2.455 5.044 1.00 98.50 102 SER A C 1
ATOM 845 O O . SER A 1 102 ? -4.386 -1.506 4.903 1.00 98.50 102 SER A O 1
ATOM 847 N N . LEU A 1 103 ? -3.862 -3.427 5.930 1.00 98.31 103 LEU A N 1
ATOM 848 C CA . LEU A 1 103 ? -5.010 -3.391 6.840 1.00 98.31 103 LEU A CA 1
ATOM 849 C C . LEU A 1 103 ? -4.930 -2.220 7.820 1.00 98.31 103 LEU A C 1
ATOM 851 O O . LEU A 1 103 ? -5.933 -1.548 8.049 1.00 98.31 103 LEU A O 1
ATOM 855 N N . LEU A 1 104 ? -3.748 -1.941 8.374 1.00 98.19 104 LEU A N 1
ATOM 856 C CA . LEU A 1 104 ? -3.568 -0.809 9.276 1.00 98.19 104 LEU A CA 1
ATOM 857 C C . LEU A 1 104 ? -3.896 0.515 8.568 1.00 98.19 104 LEU A C 1
ATOM 859 O O . LEU A 1 104 ? -4.689 1.305 9.082 1.00 98.19 104 LEU A O 1
ATOM 863 N N . ASN A 1 105 ? -3.359 0.721 7.362 1.00 98.62 105 ASN A N 1
ATOM 864 C CA . ASN A 1 105 ? -3.623 1.931 6.583 1.00 98.62 105 ASN A CA 1
ATOM 865 C C . ASN A 1 105 ? -5.046 1.981 6.009 1.00 98.62 105 ASN A C 1
ATOM 867 O O . ASN A 1 105 ? -5.581 3.072 5.839 1.00 98.62 105 ASN A O 1
ATOM 871 N N . LEU A 1 106 ? -5.683 0.838 5.741 1.00 98.81 106 LEU A N 1
ATOM 872 C CA . LEU A 1 106 ? -7.098 0.768 5.369 1.00 98.81 106 LEU A CA 1
ATOM 873 C C . LEU A 1 106 ? -7.987 1.259 6.515 1.00 98.81 106 LEU A C 1
ATOM 875 O O . LEU A 1 106 ? -8.884 2.068 6.289 1.00 98.81 106 LEU A O 1
ATOM 879 N N . GLY A 1 107 ? -7.714 0.814 7.745 1.00 98.50 107 GLY A N 1
ATOM 880 C CA . GLY A 1 107 ? -8.395 1.318 8.936 1.00 98.50 107 GLY A CA 1
ATOM 881 C C . GLY A 1 107 ? -8.200 2.826 9.099 1.00 98.50 107 GLY A C 1
ATOM 882 O O . GLY A 1 107 ? -9.172 3.552 9.301 1.00 98.50 107 GLY A O 1
ATOM 883 N N . GLU A 1 108 ? -6.972 3.321 8.916 1.00 98.50 108 GLU A N 1
ATOM 884 C CA . GLU A 1 108 ? -6.692 4.757 9.004 1.00 98.50 108 GLU A CA 1
ATOM 885 C C . GLU A 1 108 ? -7.383 5.550 7.887 1.00 98.50 108 GLU A C 1
ATOM 887 O O . GLU A 1 108 ? -7.899 6.639 8.137 1.00 98.50 108 GLU A O 1
ATOM 892 N N . ALA A 1 109 ? -7.446 5.014 6.668 1.00 98.75 109 ALA A N 1
ATOM 893 C CA . ALA A 1 109 ? -8.160 5.638 5.560 1.00 98.75 109 A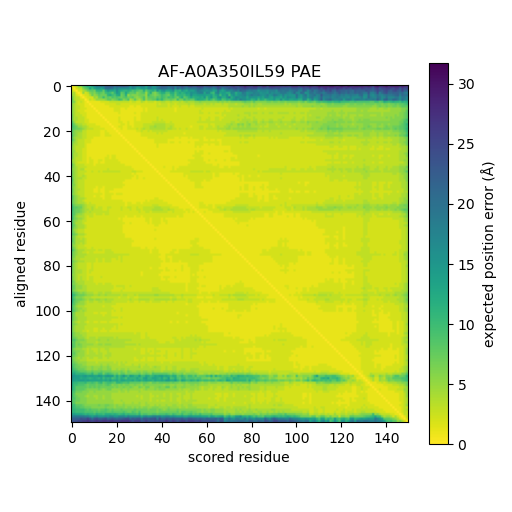LA A CA 1
ATOM 894 C C . ALA A 1 109 ? -9.661 5.776 5.868 1.00 98.75 109 ALA A C 1
ATOM 896 O O . ALA A 1 109 ? -10.231 6.849 5.655 1.00 98.75 109 ALA A O 1
ATOM 897 N N . TYR A 1 110 ? -10.282 4.739 6.441 1.00 98.69 110 TYR A N 1
ATOM 898 C CA . TYR A 1 110 ? -11.664 4.806 6.919 1.00 98.69 110 TYR A CA 1
ATOM 899 C C . TYR A 1 110 ? -11.846 5.851 8.031 1.00 98.69 110 TYR A C 1
ATOM 901 O O . TYR A 1 110 ? -12.785 6.644 7.955 1.00 98.69 110 TYR A O 1
ATOM 909 N N . GLU A 1 111 ? -10.931 5.940 9.009 1.00 97.69 111 GLU A N 1
ATOM 910 C CA . GLU A 1 111 ? -10.964 7.001 10.035 1.00 97.69 111 GLU A CA 1
ATOM 911 C C . GLU A 1 111 ? -10.905 8.399 9.408 1.00 97.69 111 GLU A C 1
ATOM 913 O O . GLU A 1 111 ? -11.693 9.278 9.753 1.00 97.69 111 GLU A O 1
ATOM 918 N N . LYS A 1 112 ? -9.976 8.619 8.469 1.00 97.81 112 LYS A N 1
ATOM 919 C CA . LYS A 1 112 ? -9.793 9.915 7.797 1.00 97.81 112 LYS A CA 1
ATOM 920 C C . LYS A 1 112 ? -10.991 10.308 6.939 1.00 97.81 112 LYS A C 1
ATOM 922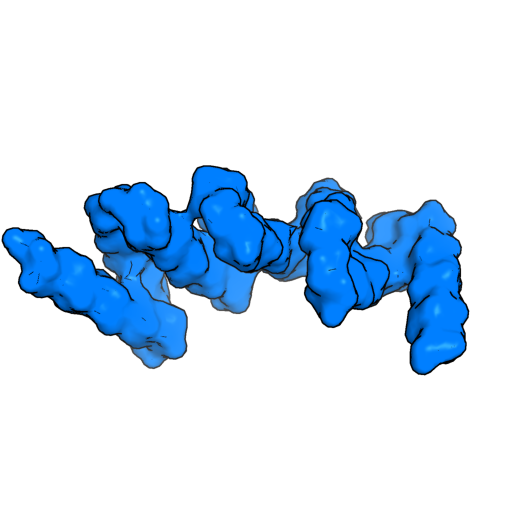 O O . LYS A 1 112 ? -11.266 11.500 6.809 1.00 97.81 112 LYS A O 1
ATOM 927 N N . LYS A 1 113 ? -11.712 9.326 6.398 1.00 97.88 113 LYS A N 1
ATOM 928 C CA . LYS A 1 113 ? -12.972 9.522 5.675 1.00 97.88 113 LYS A CA 1
ATOM 929 C C . LYS A 1 113 ? -14.172 9.765 6.609 1.00 97.88 113 LYS A C 1
ATOM 931 O O . LYS A 1 113 ? -15.186 10.293 6.165 1.00 97.88 113 LYS A O 1
ATOM 936 N N . GLY A 1 114 ? -14.059 9.422 7.895 1.00 97.00 114 GLY A N 1
ATOM 937 C CA . GLY A 1 114 ? -15.140 9.511 8.885 1.00 97.00 114 GLY A CA 1
ATOM 938 C C . GLY A 1 114 ? -15.997 8.245 8.999 1.00 97.00 114 GLY A C 1
ATOM 939 O O . GLY A 1 114 ? -16.987 8.230 9.728 1.00 97.00 114 GLY A O 1
ATOM 940 N N . GLU A 1 115 ? -15.614 7.163 8.322 1.00 97.81 115 GLU A N 1
ATOM 941 C CA . GLU A 1 115 ? -16.288 5.862 8.370 1.00 97.81 115 GLU A CA 1
ATOM 942 C C . GLU A 1 115 ? -15.771 5.028 9.552 1.00 97.81 115 GLU A C 1
ATOM 944 O O . GLU A 1 115 ? -15.153 3.974 9.400 1.00 97.81 115 GLU A O 1
ATOM 949 N N . ASN A 1 116 ? -16.009 5.526 10.767 1.00 96.88 116 ASN A N 1
ATOM 950 C CA . ASN A 1 116 ? -15.427 4.961 11.988 1.00 96.88 116 ASN A CA 1
ATOM 951 C C . ASN A 1 116 ? -15.842 3.507 12.256 1.00 96.88 116 ASN A C 1
ATOM 953 O O . ASN A 1 116 ? -15.050 2.754 12.817 1.00 96.88 116 ASN A O 1
ATOM 957 N N . ASP A 1 117 ? -17.052 3.101 11.865 1.00 96.94 117 ASP A N 1
ATOM 958 C CA . ASP A 1 117 ? -17.501 1.715 12.045 1.00 96.94 117 ASP A CA 1
ATOM 959 C C . ASP A 1 117 ? -16.691 0.753 11.155 1.00 96.94 117 ASP A C 1
ATOM 961 O O . ASP A 1 117 ? -16.171 -0.245 11.655 1.00 96.94 117 ASP A O 1
ATOM 965 N N . SER A 1 118 ? -16.446 1.118 9.890 1.00 98.12 118 SER A N 1
ATOM 966 C CA . SER A 1 118 ? -15.551 0.376 8.989 1.00 98.12 118 SER A CA 1
ATOM 967 C C . SER A 1 118 ? -14.120 0.313 9.535 1.00 98.12 118 SER A C 1
ATOM 969 O O . SER A 1 118 ? -13.495 -0.747 9.530 1.00 98.12 118 SER A O 1
ATOM 971 N N . ALA A 1 119 ? -13.599 1.428 10.063 1.00 98.31 119 ALA A N 1
ATOM 972 C CA . ALA A 1 119 ? -12.271 1.462 10.677 1.00 98.31 119 ALA A CA 1
ATOM 973 C C . ALA A 1 119 ? -12.163 0.505 11.877 1.00 98.31 119 ALA A C 1
ATOM 975 O O . ALA A 1 119 ? -11.196 -0.250 11.993 1.00 98.31 119 ALA A O 1
ATOM 976 N N . ILE A 1 120 ? -13.175 0.505 12.752 1.00 97.94 120 ILE A N 1
ATOM 977 C CA . ILE A 1 120 ? -13.264 -0.389 13.912 1.00 97.94 120 ILE A CA 1
ATOM 978 C C . ILE A 1 120 ? -13.214 -1.856 13.476 1.00 97.94 120 ILE A C 1
ATOM 980 O O . ILE A 1 120 ? -12.481 -2.640 14.085 1.00 97.94 120 ILE A O 1
ATOM 984 N N . ASP A 1 121 ? -13.961 -2.231 12.440 1.00 97.69 121 ASP A N 1
ATOM 985 C CA . ASP A 1 121 ? -14.006 -3.612 11.957 1.00 97.69 121 ASP A CA 1
ATOM 986 C C . ASP A 1 121 ? -12.658 -4.063 11.386 1.00 97.69 121 ASP A C 1
ATOM 988 O O . ASP A 1 121 ? -12.182 -5.156 11.712 1.00 97.69 121 ASP A O 1
ATOM 992 N N . ILE A 1 122 ? -11.981 -3.199 10.623 1.00 98.12 122 ILE A N 1
ATOM 993 C CA . ILE A 1 122 ? -10.638 -3.484 10.104 1.00 98.12 122 ILE A CA 1
ATOM 994 C C . ILE A 1 122 ? -9.618 -3.632 11.237 1.00 98.12 122 ILE A C 1
ATOM 996 O O . ILE A 1 122 ? -8.844 -4.592 11.247 1.00 98.12 122 ILE A O 1
ATOM 1000 N N . TYR A 1 123 ? -9.631 -2.742 12.231 1.00 97.94 123 TYR A N 1
ATOM 1001 C CA . TYR A 1 123 ? -8.711 -2.844 13.364 1.00 97.94 123 TYR A CA 1
ATOM 1002 C C . TYR A 1 123 ? -8.965 -4.083 14.218 1.00 97.94 123 TYR A C 1
ATOM 1004 O O . TYR A 1 123 ? -8.003 -4.729 14.634 1.00 97.94 123 TYR A O 1
ATOM 1012 N N . LYS A 1 124 ? -10.228 -4.468 14.439 1.00 96.75 124 LYS A N 1
ATOM 1013 C CA . LYS A 1 124 ? -10.562 -5.732 15.112 1.00 96.75 124 LYS A CA 1
ATOM 1014 C C . LYS A 1 124 ? -9.990 -6.926 14.357 1.00 96.75 124 LYS A C 1
ATOM 1016 O O . LYS A 1 124 ? -9.327 -7.757 14.979 1.00 96.75 124 LYS A O 1
ATOM 1021 N N . ALA A 1 125 ? -10.195 -6.985 13.040 1.00 95.56 125 ALA A N 1
ATOM 1022 C CA . ALA A 1 125 ? -9.653 -8.052 12.205 1.00 95.56 125 ALA A CA 1
ATOM 1023 C C . ALA A 1 125 ? -8.123 -8.131 12.322 1.00 95.56 125 ALA A C 1
ATOM 1025 O O . ALA A 1 125 ? -7.585 -9.200 12.594 1.00 95.56 125 ALA A O 1
ATOM 1026 N N . LEU A 1 126 ? -7.423 -6.996 12.229 1.00 95.31 126 LEU A N 1
ATOM 1027 C CA . LEU A 1 126 ? -5.966 -6.958 12.358 1.00 95.31 126 LEU A CA 1
ATOM 1028 C C . LEU A 1 126 ? -5.487 -7.405 13.751 1.00 95.31 126 LEU A C 1
ATOM 1030 O O . LEU A 1 126 ? -4.553 -8.198 13.851 1.00 95.31 126 LEU A O 1
ATOM 1034 N N . THR A 1 127 ? -6.151 -6.976 14.832 1.00 95.19 127 THR A N 1
ATOM 1035 C CA . THR A 1 127 ? -5.802 -7.423 16.195 1.00 95.19 127 THR A CA 1
ATOM 1036 C C . THR A 1 127 ? -6.052 -8.908 16.446 1.00 95.19 127 THR A C 1
ATOM 1038 O O . THR A 1 127 ? -5.416 -9.471 17.331 1.00 95.19 127 THR A O 1
ATOM 1041 N N . ALA A 1 128 ? -6.970 -9.537 15.708 1.00 93.19 128 ALA A N 1
ATOM 1042 C CA . ALA A 1 128 ? -7.237 -10.967 15.830 1.00 93.19 128 ALA A CA 1
ATOM 1043 C C . ALA A 1 128 ? -6.150 -11.819 15.158 1.00 93.19 128 ALA A C 1
ATOM 1045 O O . ALA A 1 128 ? -5.891 -12.931 15.608 1.00 93.19 128 ALA A O 1
ATOM 1046 N N . ILE A 1 129 ? -5.520 -11.295 14.103 1.00 89.06 129 ILE A N 1
ATOM 1047 C CA . ILE A 1 129 ? -4.480 -11.996 13.339 1.00 89.06 129 ILE A CA 1
ATOM 1048 C C . ILE A 1 129 ? -3.112 -11.790 14.002 1.00 89.06 129 ILE A C 1
ATOM 1050 O O . ILE A 1 129 ? -2.396 -12.756 14.243 1.00 89.06 129 ILE A O 1
ATOM 1054 N N . ASN A 1 130 ? -2.791 -10.546 14.372 1.00 85.50 130 ASN A N 1
ATOM 1055 C CA . ASN A 1 130 ? -1.461 -10.151 14.836 1.00 85.50 130 ASN A CA 1
ATOM 1056 C C . ASN A 1 130 ? -1.496 -9.418 16.194 1.00 85.50 130 ASN A C 1
ATOM 1058 O O . ASN A 1 130 ? -1.056 -8.278 16.289 1.00 85.50 130 ASN A O 1
ATOM 1062 N N . PRO A 1 131 ? -2.026 -10.004 17.281 1.00 82.31 131 PRO A N 1
ATOM 1063 C CA . PRO A 1 131 ? -2.293 -9.266 18.522 1.00 82.31 131 PRO A CA 1
ATOM 1064 C C . PRO A 1 131 ? -1.053 -8.629 19.175 1.00 82.31 131 PRO A C 1
ATOM 1066 O O . PRO A 1 131 ? -1.176 -7.579 19.820 1.00 82.31 131 PRO A O 1
ATOM 1069 N N . ASP A 1 132 ? 0.118 -9.246 19.038 1.00 88.12 132 ASP A N 1
ATOM 1070 C CA . ASP A 1 132 ? 1.295 -8.910 19.849 1.00 88.12 132 ASP A CA 1
ATOM 1071 C C . ASP A 1 132 ? 2.415 -8.201 19.076 1.00 88.12 132 ASP A C 1
ATOM 1073 O O . ASP A 1 132 ? 3.364 -7.707 19.693 1.00 88.12 132 ASP A O 1
ATOM 1077 N N . ASP A 1 133 ? 2.293 -8.087 17.751 1.00 90.12 133 ASP A N 1
ATOM 1078 C CA . ASP A 1 133 ? 3.251 -7.350 16.929 1.00 90.12 133 ASP A CA 1
ATOM 1079 C C . ASP A 1 133 ? 2.965 -5.834 16.904 1.00 90.12 133 ASP A C 1
ATOM 1081 O O . ASP A 1 133 ? 2.030 -5.317 17.528 1.00 90.12 133 ASP A O 1
ATOM 1085 N N . ASP A 1 134 ? 3.810 -5.081 16.201 1.00 92.00 134 ASP A N 1
ATOM 1086 C CA . ASP A 1 134 ? 3.657 -3.629 16.077 1.00 92.00 134 ASP A CA 1
ATOM 1087 C C . ASP A 1 134 ? 2.342 -3.215 15.396 1.00 92.00 134 ASP A C 1
ATOM 1089 O O . ASP A 1 134 ? 1.730 -2.215 15.797 1.00 92.00 134 ASP A O 1
ATOM 1093 N N . TYR A 1 135 ? 1.862 -3.987 14.418 1.00 91.81 135 TYR A N 1
ATOM 1094 C CA . TYR A 1 135 ? 0.642 -3.686 13.671 1.00 91.81 135 TYR A CA 1
ATOM 1095 C C . TYR A 1 135 ? -0.595 -3.857 14.550 1.00 91.81 135 TYR A C 1
ATOM 1097 O O . TYR A 1 135 ? -1.404 -2.930 14.655 1.00 91.81 135 TYR A O 1
ATOM 1105 N N . GLY A 1 136 ? -0.727 -4.983 15.254 1.00 92.00 136 GLY A N 1
ATOM 1106 C CA . GLY A 1 136 ? -1.858 -5.211 16.151 1.00 92.00 136 GLY A CA 1
ATOM 1107 C C . GLY A 1 136 ? -1.833 -4.317 17.381 1.00 92.00 136 GLY A C 1
ATOM 1108 O O . GLY A 1 136 ? -2.887 -3.833 17.799 1.00 92.00 136 GLY A O 1
ATOM 1109 N N . ARG A 1 137 ? -0.656 -3.998 17.937 1.00 94.94 137 ARG A N 1
ATOM 1110 C CA . ARG A 1 137 ? -0.556 -2.998 19.017 1.00 94.94 137 ARG A CA 1
ATOM 1111 C C . ARG A 1 137 ? -1.039 -1.625 18.554 1.00 94.94 137 ARG A C 1
ATOM 1113 O O . ARG A 1 137 ? -1.796 -0.973 19.278 1.00 94.94 137 ARG A O 1
ATOM 1120 N N . THR A 1 138 ? -0.665 -1.210 17.345 1.00 95.75 138 THR A N 1
ATOM 1121 C CA . THR A 1 138 ? -1.125 0.058 16.761 1.00 95.75 138 THR A CA 1
ATOM 1122 C C . THR A 1 138 ? -2.631 0.038 16.502 1.00 95.75 138 THR A C 1
ATOM 1124 O O . THR A 1 138 ? -3.334 0.953 16.939 1.00 95.75 138 THR A O 1
ATOM 1127 N N . ALA A 1 139 ? -3.154 -1.028 15.891 1.00 96.25 139 ALA A N 1
ATOM 1128 C CA . ALA A 1 139 ? -4.582 -1.204 15.633 1.00 96.25 139 ALA A CA 1
ATOM 1129 C C . ALA A 1 139 ? -5.412 -1.193 16.927 1.00 96.25 139 ALA A C 1
ATOM 1131 O O . ALA A 1 139 ? -6.433 -0.512 17.008 1.00 96.25 139 ALA A O 1
ATOM 1132 N N . ARG A 1 140 ? -4.941 -1.862 17.987 1.00 95.75 140 ARG A N 1
ATOM 1133 C CA . ARG A 1 140 ? -5.584 -1.862 19.311 1.00 95.75 140 ARG A CA 1
ATOM 1134 C C . ARG A 1 140 ? -5.658 -0.456 19.908 1.00 95.75 140 ARG A C 1
ATOM 1136 O O . ARG A 1 140 ? -6.680 -0.085 20.485 1.00 95.75 140 ARG A O 1
ATOM 1143 N N . ASN A 1 141 ? -4.590 0.330 19.771 1.00 95.81 141 ASN A N 1
ATOM 1144 C CA . ASN A 1 141 ? -4.564 1.712 20.248 1.00 95.81 141 ASN A CA 1
ATOM 1145 C C . ASN A 1 141 ? -5.554 2.597 19.476 1.00 95.81 141 ASN A C 1
ATOM 1147 O O . ASN A 1 141 ? -6.305 3.346 20.102 1.00 95.81 141 ASN A O 1
ATOM 1151 N N . ARG A 1 142 ? -5.603 2.477 18.142 1.00 95.94 142 ARG A N 1
ATOM 1152 C CA . ARG A 1 142 ? -6.578 3.185 17.294 1.00 95.94 142 ARG A CA 1
ATOM 1153 C C . ARG A 1 142 ? -8.016 2.806 17.653 1.00 95.94 142 ARG A C 1
ATOM 1155 O O . ARG A 1 142 ? -8.824 3.686 17.940 1.00 95.94 142 ARG A O 1
ATOM 1162 N N . LEU A 1 143 ? -8.296 1.508 17.769 1.00 94.94 143 LEU A N 1
ATOM 1163 C CA . LEU A 1 143 ? -9.596 0.975 18.179 1.00 94.94 143 LEU A CA 1
ATOM 1164 C C . LEU A 1 143 ? -10.060 1.562 19.519 1.00 94.94 143 LEU A C 1
ATOM 1166 O O . LEU A 1 143 ? -11.173 2.074 19.616 1.00 94.94 143 LEU A O 1
ATOM 1170 N N . LYS A 1 144 ? -9.192 1.555 20.540 1.00 94.81 144 LYS A N 1
ATOM 1171 C CA . LYS A 1 144 ? -9.496 2.117 21.866 1.00 94.81 144 LYS A CA 1
ATOM 1172 C C . LYS A 1 144 ? -9.866 3.599 21.799 1.00 94.81 144 LYS A C 1
ATOM 1174 O O . LYS A 1 144 ? -10.733 4.033 22.556 1.00 94.81 144 LYS A O 1
ATOM 1179 N N . ASN A 1 145 ? -9.205 4.373 20.941 1.00 93.56 145 ASN A N 1
ATOM 1180 C CA . ASN A 1 145 ? -9.491 5.797 20.786 1.00 93.56 145 ASN A CA 1
ATOM 1181 C C . ASN A 1 145 ? -10.860 6.015 20.132 1.00 93.56 145 ASN A C 1
ATOM 1183 O O . ASN A 1 145 ? -11.666 6.757 20.685 1.00 93.56 145 ASN A O 1
ATOM 1187 N N . LEU A 1 146 ? -11.157 5.301 19.042 1.00 92.19 146 LEU A N 1
ATOM 1188 C CA . LEU A 1 146 ? -12.435 5.406 18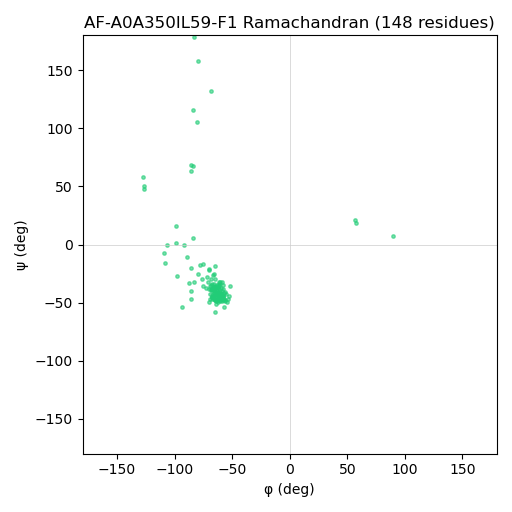.328 1.00 92.19 146 LEU A CA 1
ATOM 1189 C C . LEU A 1 146 ? -13.641 5.022 19.190 1.00 92.19 146 LEU A C 1
ATOM 1191 O O . LEU A 1 146 ? -14.686 5.666 19.122 1.00 92.19 146 LEU A O 1
ATOM 1195 N N . THR A 1 147 ? -13.502 3.998 20.036 1.00 87.62 147 THR A N 1
ATOM 1196 C CA . THR A 1 147 ? -14.596 3.546 20.910 1.00 87.62 147 THR A CA 1
ATOM 1197 C C . THR A 1 147 ? -14.844 4.459 22.108 1.00 87.62 147 THR A C 1
ATOM 1199 O O . THR A 1 147 ? -15.887 4.349 22.736 1.00 87.62 147 THR A O 1
ATOM 1202 N N . LYS A 1 148 ? -13.890 5.332 22.457 1.00 84.38 148 LYS A N 1
ATOM 1203 C CA . LYS A 1 148 ? -14.031 6.295 23.562 1.00 84.38 148 LYS A CA 1
ATOM 1204 C C . LYS A 1 148 ? -14.709 7.598 23.152 1.00 84.38 148 LYS A C 1
ATOM 1206 O O . LYS A 1 148 ? -15.143 8.343 24.019 1.00 84.38 148 LYS A O 1
ATOM 1211 N N . THR A 1 149 ? -14.713 7.901 21.859 1.00 71.75 149 THR A N 1
ATOM 1212 C CA . THR A 1 149 ? -15.307 9.117 21.288 1.00 71.75 149 THR A CA 1
ATOM 1213 C C . THR A 1 149 ? -16.770 8.944 20.863 1.00 71.75 149 THR A C 1
ATOM 1215 O O . THR A 1 149 ? -17.355 9.909 20.380 1.00 71.75 149 THR A O 1
ATOM 1218 N N . LYS A 1 150 ? -17.346 7.745 21.029 1.00 57.00 150 LYS A N 1
ATOM 1219 C CA . LYS A 1 150 ? -18.794 7.479 20.948 1.00 57.00 150 LYS A CA 1
ATOM 1220 C C . LYS A 1 150 ? -19.433 7.689 22.318 1.00 57.00 150 LYS A C 1
ATOM 1222 O O . LYS A 1 150 ? -20.556 8.232 22.340 1.00 57.00 150 LYS A O 1
#

Sequence (150 aa):
MNDTLRSIDLYKAVSREFPTTPYGLNARYKIAMYYRSNSMHDSARKEFEILSSISQDNDLAAESLYRIGELWMRDTAWDKAIETFLIVKDKYPNVEVWFPLSLLNLGEAYEKKGENDSAIDIYKALTAINPDDDYGRTARNRLKNLTKTK

Nearest PDB structures (foldseek):
  3esk-assembly1_A  TM=7.641E-01  e=2.080E-02  Homo sapiens
  9hmf-assembly1_K  TM=6.757E-01  e=1.354E-02  Campylobacter jejuni
  6yxy-assembly1_BE  TM=7.423E-01  e=3.193E-02  Trypanosoma brucei brucei
  8h3a-assembly1_A  TM=6.887E-01  e=1.212E-01  Homo sapiens
  8gl8-assembly1_I  TM=4.809E-01  e=4.052E-02  Flavobacterium johnsoniae